Protein AF-A0A527GK37-F1 (afdb_monomer)

Solvent-accessible surface area (backbone atoms only — not comparable to full-atom values): 5871 Å² total; per-residue (Å²): 104,47,66,47,52,75,71,65,48,91,73,51,79,46,77,33,55,50,75,74,56,46,82,59,55,47,81,87,46,58,89,79,57,27,78,49,38,55,77,78,52,74,45,45,70,76,67,46,46,75,46,51,17,33,42,82,76,47,82,40,61,58,97,92,40,49,53,24,36,33,31,25,36,33,46,99,84,59,44,76,43,90,91,47,68,47,72,47,78,34,75,74,87,83,92,130

Sequence (96 aa):
VGTAFRQGAVRVTQLDIRPQPPEKEDKLSVWPYWATKMRTSSSQAEGAEREFQVATLEFIGEDGALTGVKCCEVDEKRKPIAGTEFVIRADLAFIA

pLDDT: mean 90.17, std 6.48, range [69.06, 97.19]

Structure (mmCIF, N/CA/C/O backbone):
data_AF-A0A527GK37-F1
#
_entr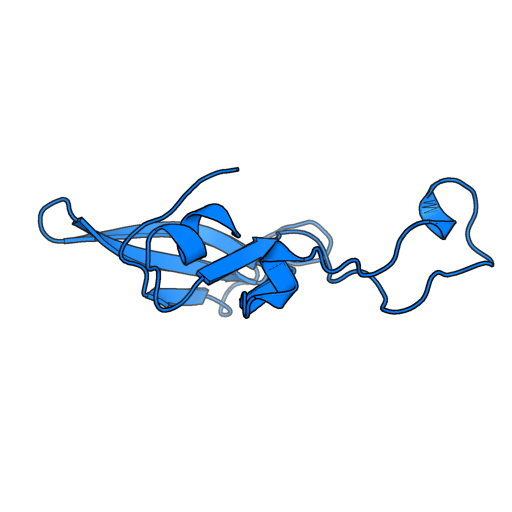y.id   AF-A0A527GK37-F1
#
loop_
_atom_site.group_PDB
_atom_site.id
_atom_site.type_symbol
_atom_site.label_atom_id
_atom_site.label_alt_id
_atom_site.label_comp_id
_atom_site.label_asym_id
_atom_site.label_entity_id
_atom_site.label_seq_id
_atom_site.pdbx_PDB_ins_code
_atom_site.Cartn_x
_atom_site.Cartn_y
_atom_site.Cartn_z
_atom_site.occupancy
_atom_site.B_iso_or_equiv
_atom_site.auth_seq_id
_atom_site.auth_comp_id
_atom_site.auth_asym_id
_atom_site.auth_atom_id
_atom_site.p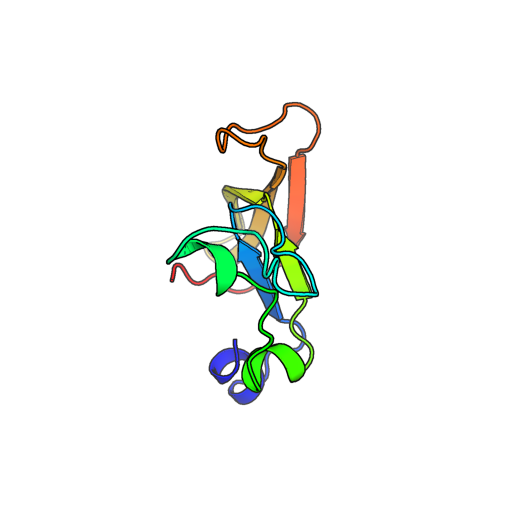dbx_PDB_model_num
ATOM 1 N N . VAL A 1 1 ? 4.748 -5.488 5.900 1.00 87.94 1 VAL A N 1
ATOM 2 C CA . VAL A 1 1 ? 3.877 -6.581 5.401 1.00 87.94 1 VAL A CA 1
ATOM 3 C C . VAL A 1 1 ? 3.905 -7.798 6.320 1.00 87.94 1 VAL A C 1
ATOM 5 O O . VAL A 1 1 ? 2.943 -7.981 7.046 1.00 87.94 1 VAL A O 1
ATOM 8 N N . GLY A 1 2 ? 4.994 -8.574 6.390 1.00 90.50 2 GLY A N 1
ATOM 9 C CA . GLY A 1 2 ? 5.005 -9.831 7.162 1.00 90.50 2 GLY A CA 1
ATOM 10 C C . GLY A 1 2 ? 4.717 -9.666 8.661 1.00 90.50 2 GLY A C 1
ATOM 11 O O . GLY A 1 2 ? 4.006 -10.477 9.250 1.00 90.50 2 GLY A O 1
ATOM 12 N N . THR A 1 3 ? 5.212 -8.595 9.288 1.00 92.81 3 THR A N 1
ATOM 13 C CA . THR A 1 3 ? 4.889 -8.286 10.692 1.00 92.81 3 THR A CA 1
ATOM 14 C C . THR A 1 3 ? 3.394 -8.053 10.907 1.00 92.81 3 THR A C 1
ATOM 16 O O . THR A 1 3 ? 2.859 -8.536 11.895 1.00 92.81 3 THR A O 1
ATOM 19 N N . ALA A 1 4 ? 2.709 -7.383 9.973 1.00 92.81 4 ALA A N 1
ATOM 20 C CA . ALA A 1 4 ? 1.275 -7.116 10.086 1.00 92.81 4 ALA A CA 1
ATOM 21 C C . ALA A 1 4 ? 0.463 -8.421 10.064 1.00 92.81 4 ALA A C 1
ATOM 23 O O . ALA A 1 4 ? -0.381 -8.626 10.931 1.00 92.81 4 ALA A O 1
ATOM 24 N N . PHE A 1 5 ? 0.789 -9.353 9.159 1.00 92.81 5 PHE A N 1
ATOM 25 C CA . PHE A 1 5 ? 0.172 -10.685 9.158 1.00 92.81 5 PHE A CA 1
ATOM 26 C C . PHE A 1 5 ? 0.444 -11.458 10.453 1.00 92.81 5 PHE A C 1
ATOM 28 O O . PHE A 1 5 ? -0.471 -12.034 11.033 1.00 92.81 5 PHE A O 1
ATOM 35 N N . ARG A 1 6 ? 1.678 -11.414 10.974 1.00 94.69 6 ARG A N 1
ATOM 36 C CA . ARG A 1 6 ? 2.036 -12.062 12.254 1.00 94.69 6 ARG A CA 1
ATOM 37 C C . ARG A 1 6 ? 1.313 -11.455 13.457 1.00 94.69 6 ARG A C 1
ATOM 39 O O . ARG A 1 6 ? 1.127 -12.142 14.454 1.00 94.69 6 ARG A O 1
ATOM 46 N N . GLN A 1 7 ? 0.905 -10.193 13.361 1.00 93.38 7 GLN A N 1
ATOM 47 C CA . GLN A 1 7 ? 0.096 -9.505 14.368 1.00 93.38 7 GLN A CA 1
ATOM 48 C C . GLN A 1 7 ? -1.417 -9.688 14.159 1.00 93.38 7 GLN A C 1
ATOM 50 O O . GLN A 1 7 ? -2.201 -9.091 14.890 1.00 93.38 7 GLN A O 1
ATOM 55 N N . GLY A 1 8 ? -1.838 -10.531 13.210 1.00 92.06 8 GLY A N 1
ATOM 56 C CA . GLY A 1 8 ? -3.242 -10.900 13.021 1.00 92.06 8 GLY A CA 1
ATOM 57 C C . GLY A 1 8 ? -4.025 -9.995 12.071 1.00 92.06 8 GLY A C 1
ATOM 58 O O . GLY A 1 8 ? -5.253 -10.018 12.098 1.00 92.06 8 GLY A O 1
ATOM 59 N N . ALA A 1 9 ? -3.354 -9.205 11.225 1.00 93.75 9 ALA A N 1
ATOM 60 C CA . ALA A 1 9 ? -4.042 -8.430 10.197 1.00 93.75 9 ALA A CA 1
ATOM 61 C C . ALA A 1 9 ? -4.785 -9.359 9.219 1.00 93.75 9 ALA A C 1
ATOM 63 O O . ALA A 1 9 ? -4.177 -10.231 8.599 1.00 93.75 9 ALA A O 1
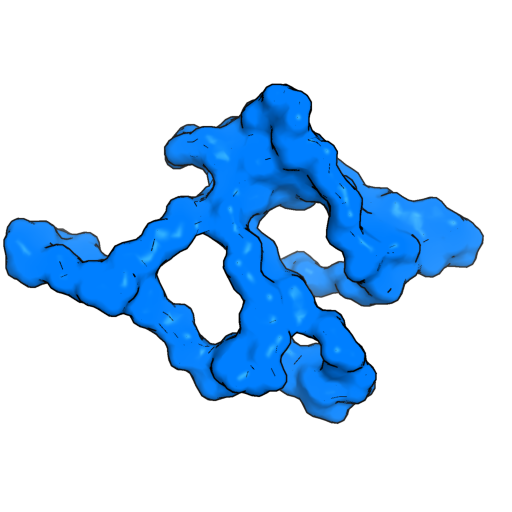ATOM 64 N N . VAL A 1 10 ? -6.094 -9.138 9.056 1.00 92.69 10 VAL A N 1
ATOM 65 C CA . VAL A 1 10 ? -6.951 -9.920 8.142 1.00 92.69 10 VAL A CA 1
ATOM 66 C C . VAL A 1 10 ? -6.637 -9.607 6.677 1.00 92.69 10 VAL A C 1
ATOM 68 O O . VAL A 1 10 ? -6.716 -10.481 5.820 1.00 92.69 10 VAL A O 1
ATOM 71 N N . ARG A 1 11 ? -6.258 -8.358 6.388 1.00 92.62 11 ARG A N 1
ATOM 72 C CA . ARG A 1 11 ? -5.875 -7.888 5.056 1.00 92.62 11 ARG A CA 1
ATOM 73 C C . ARG A 1 11 ? -4.724 -6.900 5.175 1.00 92.62 11 ARG A C 1
ATOM 75 O O . ARG A 1 11 ? -4.715 -6.063 6.074 1.00 92.62 11 ARG A O 1
ATOM 82 N N . VAL A 1 12 ? -3.762 -6.992 4.261 1.00 94.81 12 VAL A N 1
ATOM 83 C CA . VAL A 1 12 ? -2.624 -6.073 4.184 1.00 94.81 12 VAL A CA 1
ATOM 84 C C . VAL A 1 12 ? -2.498 -5.590 2.747 1.00 94.81 12 VAL A C 1
ATOM 86 O O . VAL A 1 12 ? -2.243 -6.393 1.852 1.00 94.81 12 VAL A O 1
ATOM 89 N N . THR A 1 13 ? -2.636 -4.282 2.542 1.00 94.69 13 THR A N 1
ATOM 90 C CA . THR A 1 13 ? -2.432 -3.632 1.242 1.00 94.69 13 THR A CA 1
ATOM 91 C C . THR A 1 13 ? -1.142 -2.816 1.292 1.00 94.69 13 THR A C 1
ATOM 93 O O . THR A 1 13 ? -0.924 -2.030 2.213 1.00 94.69 13 THR A O 1
ATOM 96 N N . GLN A 1 14 ? -0.261 -3.022 0.318 1.00 93.94 14 GLN A N 1
ATOM 97 C CA . GLN A 1 14 ? 0.964 -2.257 0.129 1.00 93.94 14 GLN A CA 1
ATOM 98 C C . GLN A 1 14 ? 0.795 -1.342 -1.083 1.00 93.94 14 GLN A C 1
ATOM 100 O O . GLN A 1 14 ? 0.522 -1.822 -2.180 1.00 93.94 14 GLN A O 1
ATOM 105 N N . LEU A 1 15 ? 1.018 -0.045 -0.887 1.00 94.19 15 LEU A N 1
ATOM 106 C CA . LEU A 1 15 ? 0.985 0.957 -1.950 1.00 94.19 15 LEU A CA 1
ATOM 107 C C . LEU A 1 15 ? 2.411 1.288 -2.404 1.00 94.19 15 LEU A C 1
ATOM 109 O O . LEU A 1 15 ? 3.308 1.432 -1.572 1.00 94.19 15 LEU A O 1
ATOM 113 N N . ASP A 1 16 ? 2.622 1.423 -3.710 1.00 92.56 16 ASP A N 1
ATOM 114 C CA . ASP A 1 16 ? 3.842 1.975 -4.297 1.00 92.56 16 ASP A CA 1
ATOM 115 C C . ASP A 1 16 ? 3.468 3.049 -5.326 1.00 92.56 16 ASP A C 1
ATOM 117 O O . ASP A 1 16 ? 2.620 2.849 -6.193 1.00 92.56 16 ASP A O 1
ATOM 121 N N . ILE A 1 17 ? 4.133 4.200 -5.251 1.00 92.62 17 ILE A N 1
ATOM 122 C CA . ILE A 1 17 ? 3.932 5.306 -6.197 1.00 92.62 17 ILE A CA 1
ATOM 123 C C . ILE A 1 17 ? 4.580 5.030 -7.562 1.00 92.62 17 ILE A C 1
ATOM 125 O O . ILE A 1 17 ? 4.339 5.739 -8.535 1.00 92.62 17 ILE A O 1
ATOM 129 N N . ARG A 1 18 ? 5.467 4.035 -7.646 1.00 91.06 18 ARG A N 1
ATOM 130 C CA . ARG A 1 18 ? 6.171 3.674 -8.879 1.00 91.06 18 ARG A CA 1
ATOM 131 C C . ARG A 1 18 ? 5.326 2.753 -9.758 1.00 91.06 18 ARG A C 1
ATOM 133 O O . ARG A 1 18 ? 4.462 2.047 -9.238 1.00 91.06 18 ARG A O 1
ATOM 140 N N . PRO A 1 19 ? 5.620 2.711 -11.071 1.00 89.25 19 PRO A N 1
ATOM 141 C CA . PRO A 1 19 ? 5.036 1.727 -11.969 1.00 89.25 19 PRO A CA 1
ATOM 142 C C . PRO A 1 19 ? 5.304 0.304 -11.500 1.00 89.25 19 PRO A C 1
ATOM 144 O O . PRO A 1 19 ? 6.347 0.008 -10.902 1.00 89.25 19 PRO A O 1
ATOM 147 N N . GLN A 1 20 ? 4.359 -0.577 -11.820 1.00 89.25 20 GLN A N 1
ATOM 148 C CA . GLN A 1 20 ? 4.542 -2.000 -11.617 1.00 89.25 20 GLN A CA 1
ATOM 149 C C . GLN A 1 20 ? 5.763 -2.454 -12.432 1.00 89.25 20 GLN A C 1
ATOM 151 O O . GLN A 1 20 ? 5.805 -2.251 -13.647 1.00 89.25 20 GLN A O 1
ATOM 156 N N . PRO A 1 21 ? 6.789 -3.035 -11.789 1.00 87.44 21 PRO A N 1
ATOM 157 C CA . PRO A 1 21 ? 7.949 -3.528 -12.513 1.00 87.44 21 PRO A CA 1
ATOM 158 C C . PRO A 1 21 ? 7.553 -4.711 -13.414 1.00 87.44 21 PRO A C 1
ATOM 160 O O . PRO A 1 21 ? 6.637 -5.463 -13.073 1.00 87.44 21 PRO A O 1
ATOM 163 N N . PRO A 1 22 ? 8.263 -4.927 -14.532 1.00 85.62 22 PRO A N 1
ATOM 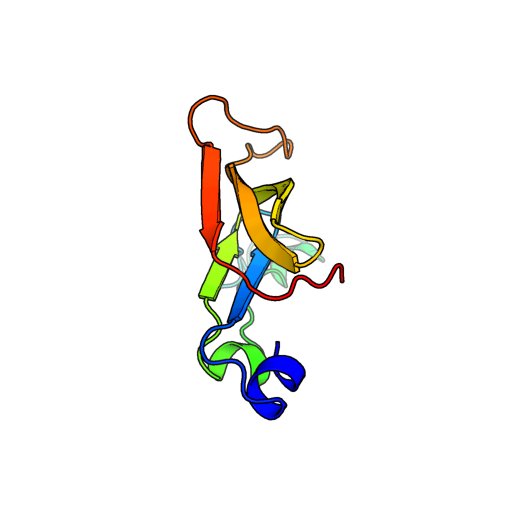164 C CA . PRO A 1 22 ? 7.946 -6.005 -15.461 1.00 85.62 22 PRO A CA 1
ATOM 165 C C . PRO A 1 22 ? 8.158 -7.375 -14.811 1.00 85.62 22 PRO A C 1
ATOM 167 O O . PRO A 1 22 ? 9.075 -7.556 -14.009 1.00 85.62 22 PRO A O 1
ATOM 170 N N . GLU A 1 23 ? 7.353 -8.374 -15.175 1.00 84.06 23 GLU A N 1
ATOM 171 C CA . GLU A 1 23 ? 7.488 -9.737 -14.632 1.00 84.06 23 GLU A CA 1
ATOM 172 C C . GLU A 1 23 ? 8.844 -10.374 -14.964 1.00 84.06 23 GLU A C 1
ATOM 174 O O . GLU A 1 23 ? 9.409 -11.131 -14.171 1.00 84.06 23 GLU A O 1
ATOM 179 N N . LYS A 1 24 ? 9.384 -10.052 -16.142 1.00 81.50 24 LYS A N 1
ATOM 180 C CA . LYS A 1 24 ? 10.674 -10.537 -16.626 1.00 81.50 24 LYS A CA 1
ATOM 181 C C . LYS A 1 24 ? 11.641 -9.374 -16.779 1.00 81.50 24 LYS A C 1
ATOM 183 O O . LYS A 1 24 ? 11.255 -8.274 -17.155 1.00 81.50 24 LYS A O 1
ATOM 188 N N . GLU A 1 25 ? 12.903 -9.655 -16.488 1.00 81.50 25 GLU A N 1
ATOM 189 C CA . GLU A 1 25 ? 13.997 -8.717 -16.716 1.00 81.50 25 GLU A CA 1
ATOM 190 C C . GLU A 1 25 ? 14.191 -8.446 -18.211 1.00 81.50 25 GLU A C 1
ATOM 192 O O . GLU A 1 25 ? 14.165 -9.371 -19.029 1.00 81.50 25 GLU A O 1
ATOM 197 N N . ASP A 1 26 ? 14.428 -7.183 -18.553 1.00 81.19 26 ASP A N 1
ATOM 198 C CA . ASP A 1 26 ? 14.862 -6.806 -19.891 1.00 81.19 26 ASP A CA 1
ATOM 199 C C . ASP A 1 26 ? 16.387 -6.940 -19.994 1.00 81.19 26 ASP A C 1
ATOM 201 O O . ASP A 1 26 ? 17.147 -6.064 -19.575 1.00 81.19 26 ASP A O 1
ATOM 205 N N . LYS A 1 27 ? 16.838 -8.066 -20.558 1.00 78.00 27 LYS A N 1
ATOM 206 C CA . LYS A 1 27 ? 18.264 -8.379 -20.740 1.00 78.00 27 LYS A CA 1
ATOM 207 C C . LYS A 1 27 ? 18.965 -7.497 -21.776 1.00 78.00 27 LYS A C 1
ATOM 209 O O . LYS A 1 27 ? 20.191 -7.530 -21.836 1.00 78.00 27 LYS A O 1
ATOM 214 N N . LEU A 1 28 ? 18.218 -6.757 -22.598 1.00 82.25 28 LEU A N 1
ATOM 215 C CA . LEU A 1 28 ? 18.777 -5.799 -23.556 1.00 82.25 28 LEU A CA 1
ATOM 216 C C . LEU A 1 28 ? 19.032 -4.429 -22.914 1.00 82.25 28 LEU A C 1
ATOM 218 O O . LEU A 1 28 ? 19.714 -3.592 -23.503 1.00 82.25 28 LEU A O 1
ATOM 222 N N . SER A 1 29 ? 18.510 -4.200 -21.707 1.00 78.25 29 SER A N 1
ATOM 223 C CA . SER A 1 29 ? 18.729 -2.965 -20.966 1.00 78.25 29 SER A CA 1
ATOM 224 C C . SER A 1 29 ? 20.166 -2.871 -20.433 1.00 78.25 29 SER A C 1
ATOM 226 O O . SER A 1 29 ? 20.838 -3.873 -20.189 1.00 78.25 29 SER A O 1
ATOM 228 N N . VAL A 1 30 ? 20.660 -1.649 -20.231 1.00 76.75 30 VAL A N 1
ATOM 229 C CA . VAL A 1 30 ? 22.011 -1.413 -19.698 1.00 76.75 30 VAL A CA 1
ATOM 230 C C . VAL A 1 30 ? 22.021 -1.526 -18.175 1.00 76.75 30 VAL A C 1
ATOM 232 O O . VAL A 1 30 ? 21.026 -1.244 -17.505 1.00 76.75 30 VAL A O 1
ATOM 235 N N . TRP A 1 31 ? 23.152 -1.921 -17.591 1.00 76.62 31 TRP A N 1
ATOM 236 C CA . TRP A 1 31 ? 23.341 -1.831 -16.141 1.00 76.62 31 TRP A CA 1
ATOM 237 C C . TRP A 1 31 ? 23.105 -0.383 -15.669 1.00 76.62 31 TRP A C 1
ATOM 239 O O . TRP A 1 31 ? 23.610 0.535 -16.316 1.00 76.62 31 TRP A O 1
ATOM 249 N N . PRO A 1 32 ? 22.355 -0.139 -14.574 1.00 77.00 32 PRO A N 1
ATOM 250 C CA . PRO A 1 32 ? 21.779 -1.095 -13.615 1.00 77.00 32 PRO A CA 1
ATOM 251 C C . PRO A 1 32 ? 20.342 -1.561 -13.935 1.00 77.00 32 PRO A C 1
ATOM 253 O O . PRO A 1 32 ? 19.779 -2.365 -13.192 1.00 77.00 32 PRO A O 1
ATOM 256 N N . TYR A 1 33 ? 19.737 -1.081 -15.021 1.00 71.06 33 TYR A N 1
ATOM 257 C CA . TYR A 1 33 ? 18.309 -1.234 -15.313 1.00 71.06 33 TYR A CA 1
ATOM 258 C C . TYR A 1 33 ? 17.886 -2.660 -15.682 1.00 71.06 33 TYR A C 1
ATOM 260 O O . TYR A 1 33 ? 16.786 -3.062 -15.306 1.00 71.06 33 TYR A O 1
ATOM 268 N N . TRP A 1 34 ? 18.765 -3.462 -16.293 1.00 69.06 34 TRP A N 1
ATOM 269 C CA . TRP A 1 34 ? 18.495 -4.876 -16.616 1.00 69.06 34 TRP A CA 1
ATOM 270 C C . TRP A 1 34 ? 18.147 -5.757 -15.404 1.00 69.06 34 TRP A C 1
ATOM 272 O O . TRP A 1 34 ? 17.522 -6.796 -15.566 1.00 69.06 34 TRP A O 1
ATOM 282 N N . ALA A 1 35 ? 18.506 -5.365 -14.174 1.00 74.31 35 ALA A N 1
ATOM 283 C CA . ALA A 1 35 ? 18.159 -6.123 -12.965 1.00 74.31 35 ALA A CA 1
ATOM 284 C C . ALA A 1 35 ? 16.721 -5.862 -12.466 1.00 74.31 35 ALA A C 1
ATOM 286 O O . ALA A 1 35 ? 16.269 -6.508 -11.504 1.00 74.31 35 ALA A O 1
ATOM 287 N N . THR A 1 36 ? 16.020 -4.902 -13.081 1.00 80.19 36 THR A N 1
ATOM 288 C CA . THR A 1 36 ? 14.655 -4.505 -12.729 1.00 80.19 36 THR A CA 1
ATOM 289 C C . THR A 1 36 ? 13.674 -5.582 -13.169 1.00 80.19 36 THR A C 1
ATOM 291 O O . THR A 1 36 ? 13.499 -5.837 -14.356 1.00 80.19 36 THR A O 1
ATOM 294 N N . LYS A 1 37 ? 13.014 -6.205 -12.196 1.00 83.00 37 LYS A N 1
ATOM 295 C CA . LYS A 1 37 ? 11.889 -7.116 -12.408 1.00 83.00 37 LYS A CA 1
ATOM 296 C C . LYS A 1 37 ? 11.003 -7.134 -11.179 1.00 83.00 37 LYS A C 1
ATOM 298 O O . LYS A 1 37 ? 11.460 -6.790 -10.083 1.00 83.00 37 LYS A O 1
ATOM 303 N N . MET A 1 38 ? 9.766 -7.570 -11.345 1.00 86.19 38 MET A N 1
ATOM 304 C CA . ME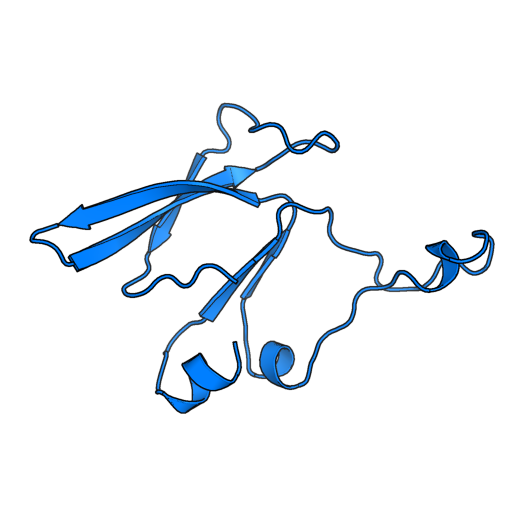T A 1 38 ? 8.856 -7.808 -10.243 1.00 86.19 38 MET A CA 1
ATOM 305 C C . MET A 1 38 ? 9.453 -8.852 -9.308 1.00 86.19 38 MET A C 1
ATOM 307 O O . MET A 1 38 ? 9.755 -9.982 -9.690 1.00 86.19 38 MET A O 1
ATOM 311 N N . ARG A 1 39 ? 9.670 -8.437 -8.062 1.00 84.12 39 ARG A N 1
ATOM 312 C CA . ARG A 1 39 ? 10.106 -9.313 -6.979 1.00 84.12 39 ARG A CA 1
ATOM 313 C C . ARG A 1 39 ? 8.987 -9.378 -5.959 1.00 84.12 39 ARG A C 1
ATOM 315 O O . ARG A 1 39 ? 8.435 -8.349 -5.559 1.00 84.12 39 ARG A O 1
ATOM 322 N N . THR A 1 40 ? 8.676 -10.595 -5.547 1.00 83.88 40 THR A N 1
ATOM 323 C CA . THR A 1 40 ? 7.730 -10.869 -4.473 1.00 83.88 40 THR A CA 1
ATOM 324 C C . THR A 1 40 ? 8.519 -11.490 -3.337 1.00 83.88 40 THR A C 1
ATOM 326 O O . THR A 1 40 ? 9.091 -12.569 -3.479 1.00 83.88 40 THR A O 1
ATOM 329 N N . SER A 1 41 ? 8.625 -10.761 -2.230 1.00 85.19 41 SER A N 1
ATOM 330 C CA . SER A 1 41 ? 9.205 -11.293 -0.995 1.00 85.19 41 SER A CA 1
ATOM 331 C C . SER A 1 41 ? 8.287 -12.356 -0.389 1.00 85.19 41 SER A C 1
ATOM 333 O O . SER A 1 41 ? 7.080 -12.342 -0.635 1.00 85.19 41 SER A O 1
ATOM 335 N N . SER A 1 42 ? 8.833 -13.241 0.451 1.00 85.31 42 SER A N 1
ATOM 336 C CA . SER A 1 42 ? 8.034 -14.234 1.184 1.00 85.31 42 SER A CA 1
ATOM 337 C C . SER A 1 42 ? 6.881 -13.582 1.948 1.00 85.31 42 SER A C 1
ATOM 339 O O . SER A 1 42 ? 5.757 -14.053 1.866 1.00 85.31 42 SER A O 1
ATOM 341 N N . SER A 1 43 ? 7.126 -12.437 2.589 1.00 84.94 43 SER A N 1
ATOM 342 C CA . SER A 1 43 ? 6.093 -11.678 3.296 1.00 84.94 43 SER A CA 1
ATOM 343 C C . SER A 1 43 ? 4.984 -11.132 2.401 1.00 84.94 43 SER A C 1
ATOM 345 O O . SER A 1 43 ? 3.857 -11.004 2.854 1.00 84.94 43 SER A O 1
ATOM 347 N N . GLN A 1 44 ? 5.282 -10.768 1.154 1.00 86.44 44 GLN A N 1
ATOM 348 C CA . GLN A 1 44 ? 4.247 -10.344 0.206 1.00 86.44 44 GLN A CA 1
ATOM 349 C C . GLN A 1 44 ? 3.455 -11.545 -0.319 1.00 86.44 44 GLN A C 1
ATOM 351 O O . GLN A 1 44 ? 2.249 -11.441 -0.518 1.00 86.44 44 GLN A O 1
ATOM 356 N N . ALA A 1 45 ? 4.116 -12.695 -0.479 1.00 82.62 45 ALA A N 1
ATOM 357 C CA . ALA A 1 45 ? 3.475 -13.947 -0.869 1.00 82.62 45 ALA A CA 1
ATOM 358 C C . ALA A 1 45 ? 2.521 -14.514 0.204 1.00 82.62 45 ALA A C 1
ATOM 360 O O . ALA A 1 45 ? 1.729 -15.392 -0.117 1.00 82.62 45 ALA A O 1
ATOM 361 N N . GLU A 1 46 ? 2.540 -13.990 1.440 1.00 83.12 46 GLU A N 1
ATOM 362 C CA . GLU A 1 46 ? 1.569 -14.315 2.506 1.00 83.12 46 GLU A CA 1
ATOM 363 C C . GLU A 1 46 ? 0.136 -13.808 2.196 1.00 83.12 46 GLU A C 1
ATOM 365 O O . GLU A 1 46 ? -0.779 -14.076 2.967 1.00 83.12 46 GLU A O 1
ATOM 370 N N . GLY A 1 47 ? -0.075 -13.118 1.065 1.00 85.38 47 GLY A N 1
ATOM 371 C CA . GLY A 1 47 ? -1.392 -12.649 0.610 1.00 85.38 47 GLY A CA 1
ATOM 372 C C . GLY A 1 47 ? -1.546 -11.129 0.611 1.00 85.38 47 GLY A C 1
ATOM 373 O O . GLY A 1 47 ? -2.657 -10.626 0.741 1.00 85.38 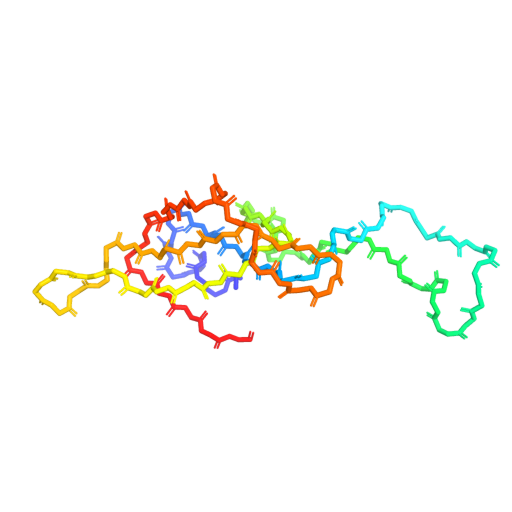47 GLY A O 1
ATOM 374 N N . ALA A 1 48 ? -0.441 -10.383 0.515 1.00 89.62 48 ALA A N 1
ATOM 375 C CA . ALA A 1 48 ? -0.501 -8.927 0.477 1.00 89.62 48 ALA A CA 1
ATOM 376 C C . ALA A 1 48 ? -1.019 -8.428 -0.877 1.00 89.62 48 ALA A C 1
ATOM 378 O O . ALA A 1 48 ? -0.444 -8.751 -1.920 1.00 89.62 48 ALA A O 1
ATOM 379 N N . GLU A 1 49 ? -2.043 -7.581 -0.849 1.00 91.44 49 GLU A N 1
ATOM 380 C CA . GLU A 1 49 ? -2.486 -6.817 -2.016 1.00 91.44 49 GLU A CA 1
ATOM 381 C C . GLU A 1 49 ? -1.441 -5.738 -2.321 1.00 91.44 49 GLU A C 1
ATOM 383 O O . GLU A 1 49 ? -0.917 -5.096 -1.407 1.00 91.44 49 GLU A O 1
ATOM 388 N N . ARG A 1 50 ? -1.083 -5.560 -3.594 1.00 92.12 50 ARG A N 1
ATOM 389 C CA . ARG A 1 50 ? -0.033 -4.625 -4.015 1.00 92.12 50 ARG A CA 1
ATOM 390 C C . ARG A 1 50 ? -0.575 -3.712 -5.094 1.00 92.12 50 ARG A C 1
ATOM 392 O O . ARG A 1 50 ? -0.770 -4.161 -6.218 1.00 92.12 50 ARG A O 1
ATOM 399 N N . GLU A 1 51 ? -0.730 -2.447 -4.747 1.00 92.56 51 GLU A N 1
ATOM 400 C CA . GLU A 1 51 ? -1.142 -1.409 -5.682 1.00 92.56 51 GLU A CA 1
ATOM 401 C C . GLU A 1 51 ? 0.079 -0.597 -6.105 1.00 92.56 51 GLU A C 1
ATOM 403 O O . GLU A 1 51 ? 0.896 -0.194 -5.273 1.00 92.56 51 GLU A O 1
ATOM 408 N N . PHE A 1 52 ? 0.210 -0.376 -7.408 1.00 93.06 52 PHE A N 1
ATOM 409 C CA . PHE A 1 52 ? 1.299 0.383 -8.016 1.00 93.06 52 PHE A CA 1
ATOM 410 C C . PHE A 1 52 ? 0.747 1.624 -8.698 1.00 93.06 52 PHE A C 1
ATOM 412 O O . PHE A 1 52 ? -0.412 1.645 -9.092 1.00 93.06 52 PHE A O 1
ATOM 419 N N . GLN A 1 53 ? 1.591 2.637 -8.875 1.00 94.81 53 GLN A N 1
ATOM 420 C CA . GLN A 1 53 ? 1.172 3.956 -9.352 1.00 94.81 53 GLN A CA 1
ATOM 421 C C . GLN A 1 53 ? 0.029 4.534 -8.524 1.00 94.81 53 GLN A C 1
ATOM 423 O O . GLN A 1 53 ? -0.875 5.159 -9.064 1.00 94.81 53 GLN A O 1
ATOM 428 N N . VAL A 1 54 ? 0.089 4.367 -7.205 1.00 95.81 54 VAL A N 1
ATOM 429 C CA . VAL A 1 54 ? -0.899 4.941 -6.293 1.00 95.81 54 VAL A CA 1
ATOM 430 C C . VAL A 1 54 ? -0.211 5.897 -5.329 1.00 95.81 54 VAL A C 1
ATOM 432 O O . VAL A 1 54 ? 0.823 5.574 -4.742 1.00 95.81 54 VAL A O 1
ATOM 435 N N . ALA A 1 55 ? -0.792 7.082 -5.157 1.00 94.56 55 ALA A N 1
ATOM 436 C CA . ALA A 1 55 ? -0.383 8.046 -4.147 1.00 94.56 55 ALA A CA 1
ATOM 437 C C . ALA A 1 55 ? -1.454 8.199 -3.068 1.00 94.56 55 ALA A C 1
ATOM 439 O O . ALA A 1 55 ? -2.651 8.265 -3.350 1.00 94.56 55 ALA A O 1
ATOM 440 N N . THR A 1 56 ? -0.992 8.312 -1.826 1.00 95.25 56 THR A N 1
ATOM 441 C CA . THR A 1 56 ?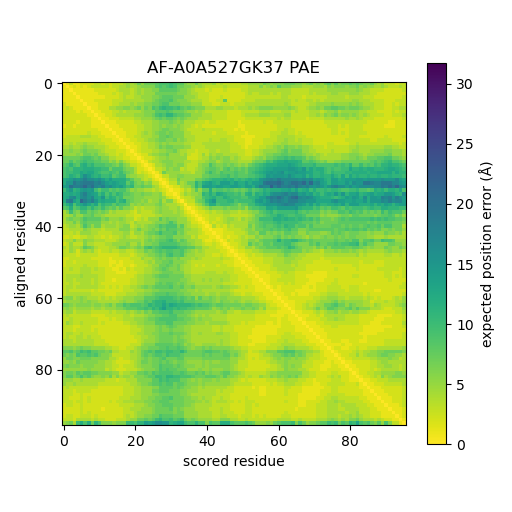 -1.824 8.658 -0.675 1.00 95.25 56 THR A CA 1
ATOM 442 C C . THR A 1 56 ? -2.106 10.157 -0.677 1.00 95.25 56 THR A C 1
ATOM 444 O O . THR A 1 56 ? -1.173 10.958 -0.715 1.00 95.25 56 THR A O 1
ATOM 447 N N . LEU A 1 57 ? -3.382 10.534 -0.618 1.00 94.19 57 LEU A N 1
ATOM 448 C CA . LEU A 1 57 ? -3.829 11.925 -0.535 1.00 94.19 57 LEU A CA 1
ATOM 449 C C . LEU A 1 57 ? -4.124 12.339 0.908 1.00 94.19 57 LEU A C 1
ATOM 451 O O . LEU A 1 57 ? -3.699 13.406 1.339 1.00 94.19 57 LEU A O 1
ATOM 455 N N . GLU A 1 58 ? -4.855 11.505 1.647 1.00 95.31 58 GLU A N 1
ATOM 456 C CA . GLU A 1 58 ? -5.364 11.854 2.976 1.00 95.31 58 GLU A CA 1
ATOM 457 C C . GLU A 1 58 ? -5.632 10.604 3.826 1.00 95.31 58 GLU A C 1
ATOM 459 O O . GLU A 1 58 ? -6.027 9.557 3.310 1.00 95.31 58 GLU A O 1
ATOM 464 N N . PHE A 1 59 ? -5.448 10.727 5.142 1.00 96.31 59 PHE A N 1
ATOM 465 C CA . PHE A 1 59 ? -5.895 9.738 6.123 1.00 96.31 59 PHE A CA 1
ATOM 466 C C . PHE A 1 59 ? -7.272 10.138 6.649 1.00 96.31 59 PHE A C 1
ATOM 468 O O . PHE A 1 59 ? -7.438 11.235 7.175 1.00 96.31 59 PHE A O 1
ATOM 475 N N . ILE A 1 60 ? -8.246 9.243 6.515 1.00 97.19 60 ILE A N 1
ATOM 476 C CA . ILE A 1 60 ? -9.624 9.451 6.952 1.00 97.19 60 ILE A CA 1
ATOM 477 C C . ILE A 1 60 ? -9.814 8.715 8.276 1.00 97.19 60 ILE A C 1
ATOM 479 O O . ILE A 1 60 ? -9.473 7.535 8.396 1.00 97.19 60 ILE A O 1
ATOM 483 N N . GLY A 1 61 ? -10.368 9.405 9.268 1.00 95.94 61 GLY A N 1
ATOM 484 C CA . GLY A 1 61 ? -10.639 8.830 10.577 1.00 95.94 61 GLY A CA 1
ATOM 485 C C . GLY A 1 61 ? -11.825 9.481 11.272 1.00 95.94 61 GLY A C 1
ATOM 486 O O . GLY A 1 61 ? -12.196 10.612 10.964 1.00 95.94 61 GLY A O 1
ATOM 487 N N . GLU A 1 62 ? -12.396 8.750 12.220 1.00 95.88 62 GLU A N 1
ATOM 488 C CA . GLU A 1 62 ? -13.510 9.165 13.074 1.00 95.88 62 GLU A CA 1
ATOM 489 C C . GLU A 1 62 ? -13.119 8.896 14.533 1.00 95.88 62 GLU A C 1
ATOM 491 O O . GLU A 1 62 ? -12.457 7.901 14.824 1.00 95.88 62 GLU A O 1
ATOM 496 N N . ASP A 1 63 ? -13.455 9.811 15.447 1.00 94.44 63 ASP A N 1
ATOM 497 C CA . ASP A 1 63 ? -13.172 9.692 16.889 1.00 94.44 63 ASP A CA 1
ATOM 498 C C . ASP A 1 63 ? -11.707 9.355 17.247 1.00 94.44 63 ASP A C 1
ATOM 500 O O . ASP A 1 63 ? -11.410 8.686 18.236 1.00 94.44 63 ASP A O 1
ATOM 504 N N . GLY A 1 64 ? -10.759 9.837 16.435 1.00 93.38 64 GLY A N 1
ATOM 505 C CA . GLY A 1 64 ? -9.326 9.596 16.628 1.00 93.38 64 GLY A CA 1
ATOM 506 C C . GLY A 1 64 ? -8.837 8.215 16.172 1.00 93.38 64 GLY A C 1
ATOM 507 O O . GLY A 1 64 ? -7.658 7.912 16.353 1.00 93.38 64 GLY A O 1
ATOM 508 N N . ALA A 1 65 ? -9.699 7.402 15.557 1.00 95.75 65 ALA A N 1
ATOM 509 C CA . ALA A 1 65 ? -9.347 6.133 14.931 1.00 95.75 65 ALA A CA 1
ATOM 510 C C . ALA A 1 65 ? -9.310 6.263 13.401 1.00 95.75 65 ALA A C 1
ATOM 512 O O . ALA A 1 65 ? -10.151 6.930 12.799 1.00 95.75 65 ALA A O 1
ATOM 513 N N . LEU A 1 66 ? -8.335 5.615 12.758 1.00 96.88 66 LEU A N 1
ATOM 514 C CA . LEU A 1 66 ? -8.269 5.542 11.299 1.00 96.88 66 LEU A CA 1
ATOM 515 C C . LEU A 1 66 ? -9.385 4.625 10.782 1.00 96.88 66 LEU A C 1
ATOM 517 O O . LEU A 1 66 ? -9.556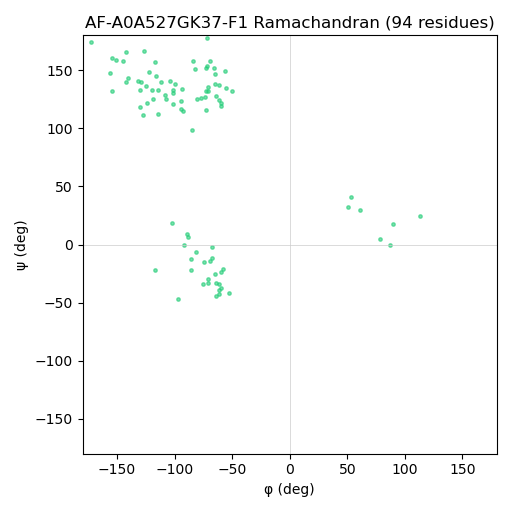 3.519 11.285 1.00 96.88 66 LEU A O 1
ATOM 521 N N . THR A 1 67 ? -10.117 5.077 9.768 1.00 96.88 67 THR A N 1
ATOM 522 C CA . THR A 1 67 ? -11.174 4.292 9.107 1.00 96.88 67 THR A CA 1
ATOM 523 C C . THR A 1 67 ? -10.858 4.029 7.634 1.00 96.88 67 THR A C 1
ATOM 525 O O . THR A 1 67 ? -11.353 3.066 7.035 1.00 96.88 67 THR A O 1
ATOM 528 N N . GLY A 1 68 ? -9.992 4.844 7.027 1.00 96.50 68 GLY A N 1
ATOM 529 C CA . GLY A 1 68 ? -9.521 4.612 5.673 1.00 96.50 68 GLY A CA 1
ATOM 530 C C . GLY A 1 68 ? -8.418 5.551 5.218 1.00 96.50 68 GLY A C 1
ATOM 531 O O . GLY A 1 68 ? -8.038 6.508 5.885 1.00 96.50 68 GLY A O 1
ATOM 532 N N . VAL A 1 69 ? -7.903 5.267 4.031 1.00 96.94 69 VAL A N 1
ATOM 533 C CA . VAL A 1 69 ? -6.882 6.064 3.359 1.00 96.94 69 VAL A CA 1
ATOM 534 C C . VAL A 1 69 ? -7.421 6.454 1.993 1.00 96.94 69 VAL A C 1
ATOM 536 O O . VAL A 1 69 ? -7.785 5.585 1.197 1.00 96.94 69 VAL A O 1
ATOM 539 N N . LYS A 1 70 ? -7.501 7.759 1.729 1.00 96.62 70 LYS A N 1
ATOM 540 C CA . LYS A 1 70 ? -7.846 8.288 0.414 1.00 96.62 70 LYS A CA 1
ATOM 541 C C . LYS A 1 70 ? -6.608 8.264 -0.465 1.00 96.62 70 LYS A C 1
ATOM 543 O O . LYS A 1 70 ? -5.579 8.848 -0.121 1.00 96.62 70 LYS A O 1
ATOM 548 N N . CYS A 1 71 ? -6.737 7.624 -1.612 1.00 96.69 71 CYS A N 1
ATOM 549 C CA . CYS A 1 71 ? -5.681 7.423 -2.583 1.00 96.69 71 CYS A CA 1
ATOM 550 C C . CYS A 1 71 ? -6.123 7.914 -3.963 1.00 96.69 71 CYS A C 1
ATOM 552 O O . CYS A 1 71 ? -7.304 8.171 -4.196 1.00 96.69 71 CYS A O 1
ATOM 554 N N . CYS A 1 72 ? -5.168 8.039 -4.874 1.00 96.50 72 CYS A N 1
ATOM 555 C CA . CYS A 1 72 ? -5.410 8.273 -6.295 1.00 96.50 72 CYS A CA 1
ATOM 556 C C . CYS A 1 72 ? -4.354 7.553 -7.128 1.00 96.50 72 CYS A C 1
ATOM 558 O O . CYS A 1 72 ? -3.256 7.278 -6.630 1.00 96.50 72 CYS A O 1
ATOM 560 N N . GLU A 1 73 ? -4.667 7.281 -8.389 1.00 95.88 73 GLU A N 1
ATOM 561 C CA . GLU A 1 73 ? -3.660 6.829 -9.341 1.00 95.88 73 GLU A CA 1
ATOM 562 C C . GLU A 1 73 ? -2.730 7.986 -9.731 1.00 95.88 73 GLU A C 1
ATOM 564 O O . GLU A 1 73 ? -3.113 9.162 -9.711 1.00 95.88 73 GLU A O 1
ATOM 569 N N . VAL A 1 74 ? -1.490 7.657 -10.092 1.00 95.44 74 VAL A N 1
ATOM 570 C CA . VAL A 1 74 ? -0.492 8.623 -10.550 1.00 95.44 74 VAL A CA 1
ATOM 571 C C . VAL A 1 74 ? 0.056 8.311 -11.936 1.00 95.44 74 VAL A C 1
ATOM 573 O O . VAL A 1 74 ? 0.229 7.158 -12.334 1.00 95.44 74 VAL A O 1
ATOM 576 N N . ASP A 1 75 ? 0.402 9.374 -12.658 1.00 92.44 75 ASP A N 1
ATOM 577 C CA . ASP A 1 75 ? 1.094 9.278 -13.940 1.00 92.44 75 ASP A CA 1
ATOM 578 C C . ASP A 1 75 ? 2.573 8.853 -13.784 1.00 92.44 75 ASP A C 1
ATOM 580 O O . ASP A 1 75 ? 3.109 8.711 -12.681 1.00 92.44 75 ASP A O 1
ATOM 584 N N . GLU A 1 76 ? 3.283 8.695 -14.905 1.00 88.25 76 GLU A N 1
ATOM 585 C CA . GLU A 1 76 ? 4.721 8.368 -14.912 1.00 88.25 76 GLU A CA 1
ATOM 586 C C . GLU A 1 76 ? 5.590 9.418 -14.194 1.00 88.25 76 GLU A C 1
ATOM 588 O O . GLU A 1 76 ? 6.688 9.119 -13.715 1.00 88.25 76 GLU A O 1
ATOM 593 N N . LYS A 1 77 ? 5.099 10.659 -14.091 1.00 89.94 77 LYS A N 1
ATOM 594 C CA . LYS A 1 77 ? 5.737 11.766 -13.369 1.00 89.94 77 LYS A CA 1
ATOM 595 C C . LYS A 1 77 ? 5.307 11.819 -11.900 1.00 89.94 77 LYS A C 1
ATOM 597 O O . LYS A 1 77 ? 5.674 12.773 -11.211 1.00 89.94 77 LYS A O 1
ATOM 602 N N . ARG A 1 78 ? 4.598 10.793 -11.413 1.00 90.31 78 ARG A N 1
ATOM 603 C CA . ARG A 1 78 ? 4.079 10.648 -10.046 1.00 90.31 78 ARG A CA 1
ATOM 604 C C . ARG A 1 78 ? 3.096 11.750 -9.657 1.00 90.31 78 ARG A C 1
ATOM 606 O O . ARG A 1 78 ? 3.023 12.137 -8.491 1.00 90.31 78 ARG A O 1
ATOM 613 N N . LYS A 1 79 ? 2.370 12.291 -10.632 1.00 92.94 79 LYS A N 1
ATOM 614 C CA . LYS A 1 79 ? 1.335 13.294 -10.405 1.00 92.94 79 LYS A CA 1
ATOM 615 C C . LYS A 1 79 ? -0.027 12.616 -10.274 1.00 92.94 79 LYS A C 1
ATOM 617 O O . LYS A 1 79 ? -0.337 11.780 -11.121 1.00 92.94 79 LYS A O 1
ATOM 622 N N . PRO A 1 80 ? -0.837 12.997 -9.271 1.00 93.88 80 PRO A N 1
ATOM 623 C CA . PRO A 1 80 ? -2.221 12.555 -9.144 1.00 93.88 80 PRO A CA 1
ATOM 624 C C . PRO A 1 80 ? -3.019 12.746 -10.434 1.00 93.88 80 PRO A C 1
ATOM 626 O O . PRO A 1 80 ? -2.991 13.829 -11.027 1.00 93.88 80 PRO A O 1
ATOM 629 N N . ILE A 1 81 ? -3.747 11.711 -10.841 1.00 94.31 81 ILE A N 1
ATOM 630 C CA . ILE A 1 81 ? -4.681 11.755 -11.964 1.00 94.31 81 ILE A CA 1
ATOM 631 C C . ILE A 1 81 ? -6.069 12.089 -11.408 1.00 94.31 81 ILE A C 1
ATOM 633 O O . ILE A 1 81 ? -6.656 11.311 -10.657 1.00 94.31 81 ILE A O 1
ATOM 637 N N . ALA A 1 82 ? -6.605 13.254 -11.770 1.00 92.00 82 ALA A N 1
ATOM 638 C CA . ALA A 1 82 ? -7.924 13.684 -11.307 1.00 92.00 82 ALA A CA 1
ATOM 639 C C . ALA A 1 82 ? -9.027 12.720 -11.779 1.00 92.00 82 ALA A C 1
ATOM 641 O O . ALA A 1 82 ? -9.039 12.313 -12.942 1.00 92.00 82 ALA A O 1
ATOM 642 N N . GLY A 1 83 ? -9.966 12.384 -10.894 1.00 93.56 83 GLY A N 1
ATOM 643 C CA . GLY A 1 83 ? -11.057 11.445 -11.173 1.00 93.56 83 GLY A CA 1
ATOM 644 C C . GLY A 1 83 ? -10.713 9.976 -10.909 1.00 93.56 83 GLY A C 1
ATOM 645 O O . GLY A 1 83 ? -11.574 9.118 -11.093 1.00 93.56 83 GLY A O 1
ATOM 646 N N . THR A 1 84 ? -9.483 9.681 -10.474 1.00 95.00 84 THR A N 1
ATOM 647 C CA . THR A 1 84 ? -9.046 8.334 -10.060 1.00 95.00 84 THR A CA 1
ATOM 648 C C . THR A 1 84 ? -8.987 8.189 -8.540 1.00 95.00 84 THR A C 1
ATOM 650 O O . THR A 1 84 ? -8.302 7.316 -8.018 1.00 95.00 84 THR A O 1
ATOM 653 N N . GLU A 1 85 ? -9.653 9.070 -7.794 1.00 95.94 85 GLU A N 1
ATOM 654 C CA . GLU A 1 85 ? -9.643 9.022 -6.340 1.00 95.94 85 GLU A CA 1
ATOM 655 C C . GLU A 1 85 ? -10.485 7.853 -5.818 1.00 95.94 85 GLU A C 1
ATOM 657 O O . GLU A 1 85 ? -11.648 7.676 -6.180 1.00 95.94 85 GLU A O 1
ATOM 662 N N . PHE A 1 86 ? -9.919 7.087 -4.892 1.00 96.00 86 PHE A N 1
ATOM 663 C CA . PHE A 1 86 ? -10.605 5.992 -4.217 1.00 96.00 86 PHE A CA 1
ATOM 664 C C . PHE A 1 86 ? -10.202 5.920 -2.745 1.00 96.00 86 PHE A C 1
ATOM 666 O O . PHE A 1 86 ? -9.237 6.548 -2.308 1.00 96.00 86 PHE A O 1
ATOM 673 N N . VAL A 1 87 ? -10.967 5.170 -1.953 1.00 96.38 87 VAL A N 1
ATOM 674 C CA . VAL A 1 87 ? -10.710 4.998 -0.519 1.00 96.38 87 VAL A CA 1
ATOM 675 C C . VAL A 1 87 ? -10.445 3.533 -0.222 1.00 96.38 87 VAL A C 1
ATOM 677 O O . VAL A 1 87 ? -11.275 2.669 -0.504 1.00 96.38 87 VAL A O 1
ATOM 680 N N . ILE A 1 88 ? -9.305 3.261 0.404 1.00 95.25 88 ILE A N 1
ATOM 681 C CA . ILE A 1 88 ? -8.984 1.950 0.962 1.00 95.25 88 ILE A CA 1
ATOM 682 C C . ILE A 1 88 ? -9.387 1.968 2.433 1.00 95.25 88 ILE A C 1
ATOM 684 O O . ILE A 1 88 ? -8.824 2.726 3.220 1.00 95.25 88 ILE A O 1
ATOM 688 N N . ARG A 1 89 ? -10.346 1.122 2.824 1.00 95.56 89 ARG A N 1
ATOM 689 C CA . ARG A 1 89 ? -10.662 0.916 4.246 1.00 95.56 89 ARG A CA 1
ATOM 690 C C . ARG A 1 89 ? -9.471 0.293 4.962 1.00 95.56 89 ARG A C 1
ATOM 692 O O . ARG A 1 89 ? -8.967 -0.741 4.510 1.00 95.56 89 ARG A O 1
ATOM 699 N N . ALA A 1 90 ? -9.059 0.917 6.057 1.00 95.62 90 ALA A N 1
ATOM 700 C CA . ALA A 1 90 ? -7.910 0.506 6.845 1.00 95.62 90 ALA A CA 1
ATOM 701 C C . ALA A 1 90 ? -8.065 0.985 8.291 1.00 95.62 90 ALA A C 1
ATOM 703 O O . ALA A 1 90 ? -8.323 2.163 8.519 1.00 95.62 90 ALA A O 1
ATOM 704 N N . ASP A 1 91 ? -7.839 0.077 9.238 1.00 95.19 91 ASP A N 1
ATOM 705 C CA . ASP A 1 91 ? -7.845 0.381 10.676 1.00 95.19 91 ASP A CA 1
ATOM 706 C C . ASP A 1 91 ? -6.476 0.897 11.160 1.00 95.19 91 ASP A C 1
ATOM 708 O O . ASP A 1 91 ? -6.363 1.556 12.190 1.00 95.19 91 ASP A O 1
ATOM 712 N N . LEU A 1 92 ? -5.410 0.588 10.411 1.00 94.88 92 LEU A N 1
ATOM 713 C CA . LEU A 1 92 ? -4.031 0.989 10.687 1.00 94.88 92 LEU A CA 1
ATOM 714 C C . LEU A 1 92 ? -3.314 1.357 9.386 1.00 94.88 92 LEU A C 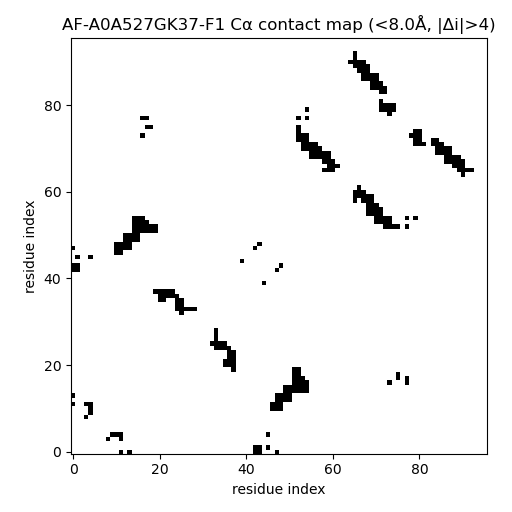1
ATOM 716 O O . LEU A 1 92 ? -3.485 0.695 8.361 1.00 94.88 92 LEU A O 1
ATOM 720 N N . ALA A 1 93 ? -2.447 2.366 9.451 1.00 94.50 93 ALA A N 1
ATOM 721 C CA . ALA A 1 93 ? -1.564 2.749 8.357 1.00 94.50 93 ALA A CA 1
ATOM 722 C C . ALA A 1 93 ? -0.127 2.921 8.855 1.00 94.50 93 ALA A C 1
ATOM 724 O O . ALA A 1 93 ? 0.115 3.457 9.935 1.00 94.50 93 ALA A O 1
ATOM 725 N N . PHE A 1 94 ? 0.828 2.480 8.039 1.00 93.06 94 PHE A N 1
ATOM 726 C CA . PHE A 1 94 ? 2.257 2.603 8.306 1.00 93.06 94 PHE A CA 1
ATOM 727 C C . PHE A 1 94 ? 2.925 3.315 7.135 1.00 93.06 94 PHE A C 1
ATOM 729 O O . PHE A 1 94 ? 2.657 2.992 5.979 1.00 93.06 94 PHE A O 1
ATOM 736 N N . ILE A 1 95 ? 3.812 4.257 7.442 1.00 90.31 95 ILE A N 1
ATOM 737 C CA . ILE A 1 95 ? 4.644 4.950 6.457 1.00 90.31 95 ILE A CA 1
ATOM 738 C C . ILE A 1 95 ? 6.028 4.300 6.520 1.00 90.31 95 ILE A C 1
ATOM 740 O O . ILE A 1 95 ? 6.623 4.253 7.599 1.00 90.31 95 ILE A O 1
ATOM 744 N N . ALA A 1 96 ? 6.503 3.747 5.402 1.00 82.00 96 ALA A N 1
ATOM 745 C CA . ALA A 1 96 ? 7.734 2.958 5.325 1.00 82.00 96 ALA A CA 1
ATOM 746 C C . ALA A 1 96 ? 8.450 3.143 3.983 1.00 82.00 96 ALA A C 1
ATOM 748 O O . ALA A 1 96 ? 7.746 3.347 2.968 1.00 82.00 96 ALA A O 1
#

Foldseek 3Di:
DQVCVVVPNPAAEAEELADQWAQAFDPVDDPPRSVIHDDQDPSNVVPYHYHYQKDFDDFDDDPPWTQWTWIAGADNVSDGDPPRIDIDGDRDDDDD

Mean predicted aligned error: 4.99 Å

Secondary structure (DSSP, 8-state):
-HHHHHTT-S--EEEESSPPPPSS--TTSPTTGGG------HHHHTT-EEEESEEEEEEEEETTEEEEEEEEEB-TT--B-TT--EEEE-S-----

Radius of gyration: 15.67 Å; Cα contacts (8 Å, |Δi|>4): 160; chains: 1; bounding box: 37×28×40 Å

Nearest PDB structures (foldseek):
  4y4m-assembly1_A  TM=7.654E-01  e=3.388E-02  Methanocaldococcus jannaschii DSM 2661
  7e52-assembly1_A-2  TM=6.496E-01  e=3.859E-02  Acinetobacter baumannii 940793
  6hk1-assembly1_A  TM=7.455E-01  e=9.587E-02  Methanothermococcus thermolithotrophicus
  2rgo-assembly1_A  TM=7.621E-01  e=1.092E-01  Streptococcus sp.
  4y4n-assembly1_B  TM=7.143E-01  e=1.416E-01  Methanotorris igneus Kol 5